Protein AF-A0AAD2FKT3-F1 (afdb_monomer)

Structure (mmCIF, N/CA/C/O backbone):
data_AF-A0AAD2FKT3-F1
#
_entry.id   AF-A0AAD2FKT3-F1
#
loop_
_atom_site.group_PDB
_atom_site.id
_atom_site.type_symbol
_atom_site.label_atom_id
_atom_site.label_alt_id
_atom_site.label_comp_id
_atom_site.label_asym_id
_atom_site.label_entity_id
_atom_site.label_seq_id
_atom_site.pdbx_PDB_ins_code
_atom_site.Cartn_x
_atom_site.Cartn_y
_atom_site.Cartn_z
_atom_site.occupancy
_atom_site.B_iso_or_equiv
_atom_site.auth_seq_id
_atom_site.auth_comp_id
_atom_site.auth_asym_id
_atom_site.auth_atom_id
_atom_site.pdbx_PDB_model_num
ATOM 1 N N . MET A 1 1 ? 19.799 -15.021 -7.329 1.00 30.72 1 MET A N 1
ATOM 2 C CA . MET A 1 1 ? 18.786 -15.427 -6.334 1.00 30.72 1 MET A CA 1
ATOM 3 C C . MET A 1 1 ? 18.465 -14.206 -5.490 1.00 30.72 1 MET A C 1
ATOM 5 O O . MET A 1 1 ? 19.194 -13.933 -4.546 1.00 30.72 1 MET A O 1
ATOM 9 N N . SER A 1 2 ? 17.463 -13.415 -5.884 1.00 33.09 2 SER A N 1
ATOM 10 C CA . SER A 1 2 ? 16.995 -12.313 -5.039 1.00 33.09 2 SER A CA 1
ATOM 11 C C . SER A 1 2 ? 16.283 -12.914 -3.839 1.00 33.09 2 SER A C 1
ATOM 13 O O . SER A 1 2 ? 15.344 -13.692 -3.994 1.00 33.09 2 SER A O 1
ATOM 15 N N . SER A 1 3 ? 16.776 -12.583 -2.651 1.00 34.84 3 SER A N 1
ATOM 16 C CA . SER A 1 3 ? 16.075 -12.787 -1.390 1.00 34.84 3 SER A CA 1
ATOM 17 C C . SER A 1 3 ? 14.731 -12.069 -1.494 1.00 34.84 3 SER A C 1
ATOM 19 O O . SER A 1 3 ? 14.660 -10.852 -1.332 1.00 34.84 3 SER A O 1
ATOM 21 N N . MET A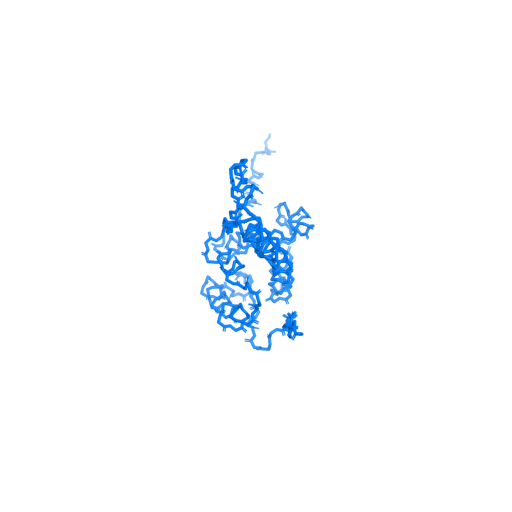 1 4 ? 13.681 -12.819 -1.817 1.00 44.72 4 MET A N 1
ATOM 22 C CA . MET A 1 4 ? 12.303 -12.359 -1.769 1.00 44.72 4 MET A CA 1
ATOM 23 C C . MET A 1 4 ? 12.021 -12.033 -0.302 1.00 44.72 4 MET A C 1
ATOM 25 O O . MET A 1 4 ? 11.882 -12.935 0.524 1.00 44.72 4 MET A O 1
ATOM 29 N N . GLY A 1 5 ? 12.089 -10.745 0.048 1.00 47.81 5 GLY A N 1
ATOM 30 C CA . GLY A 1 5 ? 11.854 -10.285 1.410 1.00 47.81 5 GLY A CA 1
ATOM 31 C C . GLY A 1 5 ? 10.497 -10.800 1.872 1.00 47.81 5 GLY A C 1
ATOM 32 O O . GLY A 1 5 ? 9.483 -10.540 1.226 1.00 47.81 5 GLY A O 1
ATOM 33 N N . TYR A 1 6 ? 10.480 -11.578 2.954 1.00 48.38 6 TYR A N 1
ATOM 34 C CA . TYR A 1 6 ? 9.240 -12.060 3.549 1.00 48.38 6 TYR A CA 1
ATOM 35 C C . TYR A 1 6 ? 8.384 -10.847 3.929 1.00 48.38 6 TYR A C 1
ATOM 37 O O . TYR A 1 6 ? 8.729 -10.096 4.844 1.00 48.38 6 TYR A O 1
ATOM 45 N N . ARG A 1 7 ? 7.271 -10.646 3.216 1.00 60.66 7 ARG A N 1
ATOM 46 C CA . ARG A 1 7 ? 6.271 -9.634 3.566 1.00 60.66 7 ARG A CA 1
ATOM 47 C C . ARG A 1 7 ? 5.605 -10.077 4.863 1.00 60.66 7 ARG A C 1
ATOM 49 O O . ARG A 1 7 ? 4.800 -11.004 4.879 1.00 60.66 7 ARG A O 1
ATOM 56 N N . LEU A 1 8 ? 6.009 -9.467 5.971 1.00 56.88 8 LEU A N 1
ATOM 57 C CA . LEU A 1 8 ? 5.441 -9.755 7.281 1.00 56.88 8 LEU A CA 1
ATOM 58 C C . LEU A 1 8 ? 3.987 -9.269 7.316 1.00 56.88 8 LEU A C 1
ATOM 60 O O . LEU A 1 8 ? 3.729 -8.072 7.238 1.00 56.88 8 LEU A O 1
ATOM 64 N N . THR A 1 9 ? 3.041 -10.190 7.490 1.00 51.97 9 THR A N 1
ATOM 65 C CA . THR A 1 9 ? 1.622 -9.877 7.750 1.00 51.97 9 THR A CA 1
ATOM 66 C C . THR A 1 9 ? 1.379 -9.425 9.193 1.00 51.97 9 THR A C 1
ATOM 68 O O . THR A 1 9 ? 0.275 -9.027 9.558 1.00 51.97 9 THR A O 1
ATOM 71 N N . THR A 1 10 ? 2.401 -9.510 10.047 1.00 55.50 10 THR A N 1
ATOM 72 C CA . THR A 1 10 ? 2.349 -9.101 11.451 1.00 55.50 10 THR A CA 1
ATOM 73 C C . THR A 1 10 ? 3.670 -8.446 11.822 1.00 55.50 10 THR A C 1
ATOM 75 O O . THR A 1 10 ? 4.724 -9.082 11.813 1.00 55.50 10 THR A O 1
ATOM 78 N N . VAL A 1 11 ? 3.613 -7.155 12.137 1.00 66.81 11 VAL A N 1
ATOM 79 C CA . VAL A 1 11 ? 4.781 -6.345 12.485 1.00 66.81 11 VAL A CA 1
ATOM 80 C C . VAL A 1 11 ? 4.783 -6.176 13.996 1.00 66.81 11 VAL A C 1
ATOM 82 O O . VAL A 1 11 ? 3.882 -5.571 14.574 1.00 66.81 11 VAL A O 1
ATOM 85 N N . LYS A 1 12 ? 5.782 -6.760 14.662 1.00 64.69 12 LYS A N 1
ATOM 86 C CA . LYS A 1 12 ? 5.896 -6.697 16.122 1.00 64.69 12 LYS A CA 1
ATOM 87 C C . LYS A 1 12 ? 6.030 -5.236 16.566 1.00 64.69 12 LYS A C 1
ATOM 89 O O . LYS A 1 12 ? 6.953 -4.549 16.138 1.00 64.69 12 LYS A O 1
ATOM 94 N N . GLY A 1 13 ? 5.135 -4.790 17.446 1.00 66.69 13 GLY A N 1
ATOM 95 C CA . GLY A 1 13 ? 5.139 -3.421 17.972 1.00 66.69 13 GLY A CA 1
ATOM 96 C C . GLY A 1 13 ? 4.480 -2.382 17.062 1.00 66.69 13 GLY A C 1
ATOM 97 O O . GLY A 1 13 ? 4.664 -1.190 17.297 1.00 66.69 13 GLY A O 1
ATOM 98 N N . LEU A 1 14 ? 3.731 -2.807 16.038 1.00 78.38 14 LEU A N 1
ATOM 99 C CA . LEU A 1 14 ? 2.797 -1.921 15.352 1.00 78.38 14 LEU A CA 1
ATOM 100 C C . LEU A 1 14 ? 1.576 -1.703 16.260 1.00 78.38 14 LEU A C 1
ATOM 102 O O . LEU A 1 14 ? 0.974 -2.666 16.741 1.00 78.38 14 LEU A O 1
ATOM 106 N N . LYS A 1 15 ? 1.265 -0.439 16.560 1.00 81.44 15 LYS A N 1
ATOM 107 C CA . LYS A 1 15 ? 0.126 -0.069 17.407 1.00 81.44 15 LYS A CA 1
ATOM 108 C C . LYS A 1 15 ? -1.169 -0.466 16.698 1.00 81.44 15 LYS A C 1
ATOM 110 O O . LYS A 1 15 ? -1.263 -0.336 15.483 1.00 81.44 15 LYS A O 1
ATOM 115 N N . GLN A 1 16 ? -2.157 -0.953 17.446 1.00 88.62 16 GLN A N 1
ATOM 116 C CA . GLN A 1 16 ? -3.481 -1.156 16.869 1.00 88.62 16 GLN A CA 1
ATOM 117 C C . GLN A 1 16 ? -4.200 0.181 16.723 1.00 88.62 16 GLN A C 1
ATOM 119 O O . GLN A 1 16 ? -4.289 0.935 17.694 1.00 88.62 16 GLN A O 1
ATOM 124 N N . LEU A 1 17 ? -4.743 0.438 15.536 1.00 90.81 17 LEU A N 1
ATOM 125 C CA . LEU A 1 17 ? -5.546 1.621 15.270 1.00 90.81 17 LEU A CA 1
ATOM 126 C C . LEU A 1 17 ? -6.968 1.427 15.806 1.00 90.81 17 LEU A C 1
ATOM 128 O O . LEU A 1 17 ? -7.616 0.406 15.544 1.00 90.81 17 LEU A O 1
ATOM 132 N N . LYS A 1 18 ? -7.441 2.415 16.562 1.00 89.81 18 LYS A N 1
ATOM 133 C CA . LYS A 1 18 ? -8.717 2.396 17.279 1.00 89.81 18 LYS A CA 1
ATOM 134 C C . LYS A 1 18 ? -9.707 3.372 16.659 1.00 89.81 18 LYS A C 1
ATOM 136 O O . LYS A 1 18 ? -9.301 4.380 16.093 1.00 89.81 18 LYS A O 1
ATOM 141 N N . ALA A 1 19 ? -11.001 3.093 16.795 1.00 88.19 19 ALA A N 1
ATOM 142 C CA . ALA A 1 19 ? -12.036 4.058 16.424 1.00 88.19 19 ALA A CA 1
ATOM 143 C C . ALA A 1 19 ? -12.169 5.163 17.497 1.00 88.19 19 ALA A C 1
ATOM 145 O O . ALA A 1 19 ? -11.828 4.907 18.654 1.00 88.19 19 ALA A O 1
ATOM 146 N N . PRO A 1 20 ? -12.766 6.333 17.192 1.00 86.50 20 PRO A N 1
ATOM 147 C CA . PRO A 1 20 ? -12.953 7.399 18.187 1.00 86.50 20 PRO A CA 1
ATOM 148 C C . PRO A 1 20 ? -13.716 6.974 19.447 1.00 86.50 20 PRO A C 1
ATOM 150 O O . PRO A 1 20 ? -13.408 7.410 20.549 1.00 86.50 20 PRO A O 1
ATOM 153 N N . LYS A 1 21 ? -14.669 6.037 19.318 1.00 85.38 21 LYS A N 1
ATOM 154 C CA . LYS A 1 21 ? -15.415 5.458 20.457 1.00 85.38 21 LYS A CA 1
ATOM 155 C C . LYS A 1 21 ? -14.549 4.633 21.423 1.00 85.38 21 LYS A C 1
ATOM 157 O O . LYS A 1 21 ? -15.028 4.244 22.481 1.00 85.38 21 LYS A O 1
ATOM 162 N N . GLU A 1 22 ? -13.320 4.318 21.032 1.00 86.81 22 GLU A N 1
ATOM 163 C CA . GLU A 1 22 ? -12.322 3.580 21.812 1.00 86.81 22 GLU A CA 1
ATOM 164 C C . GLU A 1 22 ? -11.122 4.478 22.172 1.00 86.81 22 GLU A C 1
ATOM 166 O O . GLU A 1 22 ? -10.012 3.972 22.369 1.00 86.81 22 GLU A O 1
ATOM 171 N N . ASP A 1 23 ? -11.338 5.797 22.198 1.00 85.56 23 ASP A N 1
ATOM 172 C CA . ASP A 1 23 ? -10.321 6.834 22.401 1.00 85.56 23 ASP A CA 1
ATOM 173 C C . ASP A 1 23 ? -9.235 6.852 21.306 1.00 85.56 23 ASP A C 1
ATOM 175 O O . ASP A 1 23 ? -8.078 7.168 21.575 1.00 85.56 23 ASP A O 1
ATOM 179 N N . GLY A 1 24 ? -9.585 6.461 20.074 1.00 85.50 24 GLY A N 1
ATOM 180 C CA . GLY A 1 24 ? -8.720 6.623 18.902 1.00 85.50 24 GLY A CA 1
ATOM 181 C C . GLY A 1 24 ? -8.712 8.065 18.393 1.00 85.50 24 GLY A C 1
ATOM 182 O O . GLY A 1 24 ? -9.754 8.718 18.371 1.00 85.50 24 GLY A O 1
ATOM 183 N N . THR A 1 25 ? -7.547 8.550 17.975 1.00 88.50 25 THR A N 1
ATOM 184 C CA . THR A 1 25 ? -7.330 9.941 17.545 1.00 88.50 25 THR A CA 1
ATOM 185 C C . THR A 1 25 ? -6.666 10.026 16.170 1.00 88.50 25 THR A C 1
ATOM 187 O O . THR A 1 25 ? -6.052 9.061 15.717 1.00 88.50 25 THR A O 1
ATOM 190 N N . GLU A 1 26 ? -6.742 11.191 15.521 1.00 89.25 26 GLU A N 1
ATOM 191 C CA . GLU A 1 26 ? -5.992 11.482 14.284 1.00 89.25 26 GLU A CA 1
ATOM 192 C C . GLU A 1 26 ? -4.483 11.293 14.493 1.00 89.25 26 GLU A C 1
ATOM 194 O O . GLU A 1 26 ? -3.818 10.664 13.675 1.00 89.25 26 GLU A O 1
ATOM 199 N N . GLN A 1 27 ? -3.965 11.682 15.663 1.00 90.00 27 GLN A N 1
ATOM 200 C CA . GLN A 1 27 ? -2.570 11.427 16.027 1.00 90.00 27 GLN A CA 1
ATOM 201 C C . GLN A 1 27 ? -2.233 9.928 16.052 1.00 90.00 27 GLN A C 1
ATOM 203 O O . GLN A 1 27 ? -1.143 9.531 15.646 1.00 90.00 27 GLN A O 1
ATOM 208 N N . ASP A 1 28 ? -3.156 9.065 16.498 1.00 90.25 28 ASP A N 1
ATOM 209 C CA . ASP A 1 28 ? -2.930 7.616 16.463 1.00 90.25 28 ASP A CA 1
ATOM 210 C C . ASP A 1 28 ? -2.840 7.078 15.031 1.00 90.25 28 ASP A C 1
ATOM 212 O O . ASP A 1 28 ? -2.115 6.107 14.799 1.00 90.25 28 ASP A O 1
ATOM 216 N N . LEU A 1 29 ? -3.574 7.682 14.090 1.00 91.44 29 LEU A N 1
ATOM 217 C CA . LEU A 1 29 ? -3.503 7.356 12.668 1.00 91.44 29 LEU A CA 1
ATOM 218 C C . LEU A 1 29 ? -2.167 7.809 12.073 1.00 91.44 29 LEU A C 1
ATOM 220 O O . LEU A 1 29 ? -1.491 7.001 11.436 1.00 91.44 29 LEU A O 1
ATOM 224 N N . GLU A 1 30 ? -1.739 9.041 12.340 1.00 91.44 30 GLU A N 1
ATOM 225 C CA . GLU A 1 30 ? -0.438 9.558 11.897 1.00 91.44 30 GLU A CA 1
ATOM 226 C C . GLU A 1 30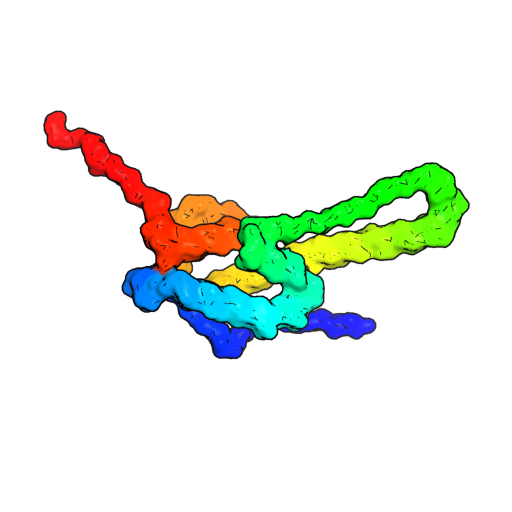 ? 0.733 8.715 12.430 1.00 91.44 30 GLU A C 1
ATOM 228 O O . GLU A 1 30 ? 1.614 8.299 11.669 1.00 91.44 30 GLU A O 1
ATOM 233 N N . ASP A 1 31 ? 0.723 8.382 13.724 1.00 90.94 31 ASP A N 1
ATOM 234 C CA . ASP A 1 31 ? 1.742 7.541 14.367 1.00 90.94 31 ASP A CA 1
ATOM 235 C C . ASP A 1 31 ? 1.779 6.128 13.763 1.00 90.94 31 ASP A C 1
ATOM 237 O O . ASP A 1 31 ? 2.840 5.496 13.626 1.00 90.94 31 ASP A O 1
ATOM 241 N N . PHE A 1 32 ? 0.599 5.604 13.421 1.00 91.56 32 PHE A N 1
ATOM 242 C CA . PHE A 1 32 ? 0.445 4.309 12.777 1.00 91.56 32 PHE A CA 1
ATOM 243 C C . PHE A 1 32 ? 1.019 4.324 11.358 1.00 91.56 32 PHE A C 1
ATOM 245 O O . PHE A 1 32 ? 1.809 3.435 11.026 1.00 91.56 32 PHE A O 1
ATOM 252 N N . LEU A 1 33 ? 0.692 5.337 10.552 1.00 91.94 33 LEU A N 1
ATOM 253 C CA . LEU A 1 33 ? 1.197 5.490 9.186 1.00 91.94 33 LEU A CA 1
ATOM 254 C C . LEU A 1 33 ? 2.709 5.697 9.164 1.00 91.94 33 LEU A C 1
ATOM 256 O O . LEU A 1 33 ? 3.412 4.977 8.456 1.00 91.94 33 LEU A O 1
ATOM 260 N N . THR A 1 34 ? 3.227 6.557 10.039 1.00 90.44 34 THR A N 1
ATOM 261 C CA . THR A 1 34 ? 4.672 6.752 10.224 1.00 90.44 34 THR A CA 1
ATOM 262 C C . THR A 1 34 ? 5.363 5.428 10.563 1.00 90.44 34 THR A C 1
ATOM 264 O O . THR A 1 34 ? 6.382 5.064 9.978 1.00 90.44 34 THR A O 1
ATOM 267 N N . SER A 1 35 ? 4.767 4.624 11.454 1.00 89.31 35 SER A N 1
ATOM 268 C CA . SER A 1 35 ? 5.301 3.300 11.792 1.00 89.31 35 SER A CA 1
ATOM 269 C C . SER A 1 35 ? 5.280 2.316 10.618 1.00 89.31 35 SER A C 1
ATOM 271 O O . SER A 1 35 ? 6.180 1.474 10.532 1.00 89.31 35 SER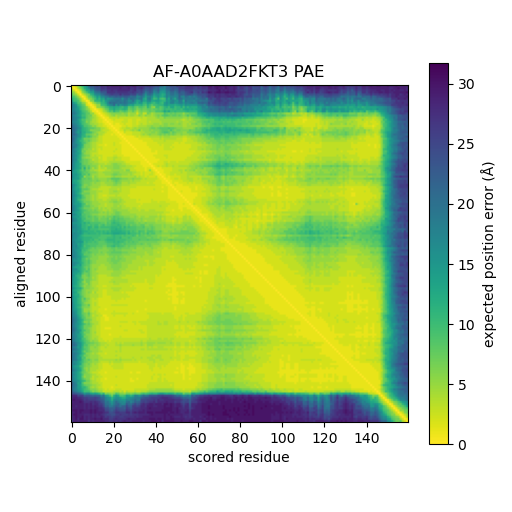 A O 1
ATOM 273 N N . LEU A 1 36 ? 4.277 2.376 9.736 1.00 90.06 36 LEU A N 1
ATOM 274 C CA . LEU A 1 36 ? 4.238 1.563 8.519 1.00 90.06 36 LEU A CA 1
ATOM 275 C C . LEU A 1 36 ? 5.361 1.966 7.561 1.00 90.06 36 LEU A C 1
ATOM 277 O O . LEU A 1 36 ? 6.096 1.090 7.093 1.00 90.06 36 LEU A O 1
ATOM 281 N N . THR A 1 37 ? 5.548 3.264 7.334 1.00 86.06 37 THR A N 1
ATOM 282 C CA . THR A 1 37 ? 6.615 3.784 6.475 1.00 86.06 37 THR A CA 1
ATOM 283 C C . THR A 1 37 ? 7.994 3.371 6.997 1.00 86.06 37 THR A C 1
ATOM 285 O O . THR A 1 37 ? 8.736 2.664 6.307 1.00 86.06 37 THR A O 1
ATOM 288 N N . ASP A 1 38 ? 8.293 3.665 8.263 1.00 85.56 38 ASP A N 1
ATOM 289 C CA . ASP A 1 38 ? 9.628 3.474 8.843 1.00 85.56 38 ASP A CA 1
ATOM 290 C C . ASP A 1 38 ? 10.018 2.005 9.053 1.00 85.56 38 ASP A C 1
ATOM 292 O O . ASP A 1 38 ? 11.192 1.628 8.968 1.00 85.56 38 ASP A O 1
ATOM 296 N N . LYS A 1 39 ? 9.049 1.145 9.390 1.00 82.50 39 LYS A N 1
ATOM 297 C CA . LYS A 1 39 ? 9.339 -0.232 9.836 1.00 82.50 39 LYS A CA 1
ATOM 298 C C . LYS A 1 39 ? 9.005 -1.285 8.793 1.00 82.50 39 LYS A C 1
ATOM 300 O O . LYS A 1 39 ? 9.581 -2.376 8.850 1.00 82.50 39 LYS A O 1
ATOM 305 N N . VAL A 1 40 ? 8.078 -0.993 7.883 1.00 83.81 40 VAL A N 1
ATOM 306 C CA . VAL A 1 40 ? 7.530 -1.971 6.936 1.00 83.81 40 VAL A CA 1
ATOM 307 C C . VAL A 1 40 ? 7.976 -1.639 5.525 1.00 83.81 40 VAL A C 1
ATOM 309 O O . VAL A 1 40 ? 8.695 -2.436 4.922 1.00 83.81 40 VAL A O 1
ATOM 312 N N . ILE A 1 41 ? 7.613 -0.456 5.034 1.00 86.44 41 ILE A N 1
ATOM 313 C CA . ILE A 1 41 ? 7.804 -0.062 3.636 1.00 86.44 41 ILE A CA 1
ATOM 314 C C . ILE A 1 41 ? 9.281 -0.031 3.251 1.00 86.44 41 ILE A C 1
ATOM 316 O O . ILE A 1 41 ? 9.646 -0.624 2.238 1.00 86.44 41 ILE A O 1
ATOM 320 N N . ILE A 1 42 ? 10.148 0.540 4.096 1.00 84.62 42 ILE A N 1
ATOM 321 C CA . ILE A 1 42 ? 11.607 0.589 3.864 1.00 84.62 42 ILE A CA 1
ATOM 322 C C . ILE A 1 42 ? 12.219 -0.808 3.630 1.00 84.62 42 ILE A C 1
ATOM 324 O O . ILE A 1 42 ? 13.276 -0.938 3.016 1.00 84.62 42 ILE A O 1
ATOM 328 N N . ARG A 1 43 ? 11.571 -1.878 4.110 1.00 86.31 43 ARG A N 1
ATOM 329 C CA . ARG A 1 43 ? 12.064 -3.260 3.994 1.00 86.31 43 ARG A CA 1
ATOM 330 C C . ARG A 1 43 ? 11.473 -4.024 2.811 1.00 86.31 43 ARG A C 1
ATOM 332 O O . ARG A 1 43 ? 11.885 -5.161 2.576 1.00 86.31 43 ARG A O 1
ATOM 339 N N . TRP A 1 44 ? 10.485 -3.468 2.115 1.00 87.75 44 TRP A N 1
ATOM 340 C CA . TRP A 1 44 ? 9.825 -4.126 0.991 1.00 87.75 44 TRP A CA 1
ATOM 341 C C . TRP A 1 44 ? 10.500 -3.737 -0.321 1.00 87.75 44 TRP A C 1
ATOM 343 O O . TRP A 1 44 ? 10.812 -2.571 -0.555 1.00 87.75 44 TRP A O 1
ATOM 353 N N . ALA A 1 45 ? 10.710 -4.724 -1.193 1.00 85.88 45 ALA A N 1
ATOM 354 C CA . ALA A 1 45 ? 11.113 -4.452 -2.568 1.00 85.88 45 ALA A CA 1
ATOM 355 C C . ALA A 1 45 ? 10.036 -3.587 -3.238 1.00 85.88 45 ALA A C 1
ATOM 357 O O . ALA A 1 45 ? 8.848 -3.900 -3.122 1.00 85.88 45 ALA A O 1
ATOM 358 N N . ASP A 1 46 ? 10.462 -2.481 -3.851 1.00 87.06 46 ASP A N 1
ATOM 359 C CA . ASP A 1 46 ? 9.587 -1.465 -4.450 1.00 87.06 46 ASP A CA 1
ATOM 360 C C . ASP A 1 46 ? 8.471 -0.993 -3.497 1.00 87.06 46 ASP A C 1
ATOM 362 O O . ASP A 1 46 ? 7.343 -0.704 -3.893 1.00 87.06 46 ASP A O 1
ATOM 366 N N . GLY A 1 47 ? 8.778 -0.931 -2.195 1.00 88.62 47 GLY A N 1
ATOM 367 C CA . GLY A 1 47 ? 7.838 -0.475 -1.172 1.00 88.62 47 GLY A CA 1
ATOM 368 C C . GLY A 1 47 ? 7.453 1.000 -1.317 1.00 88.62 47 GLY A C 1
ATOM 369 O O . GLY A 1 47 ? 6.377 1.388 -0.875 1.00 88.62 47 GLY A O 1
ATOM 370 N N . GLY A 1 48 ? 8.297 1.816 -1.957 1.00 91.75 48 GLY A N 1
ATOM 371 C CA . GLY A 1 48 ? 8.059 3.254 -2.112 1.00 91.75 48 GLY A CA 1
ATOM 372 C C . GLY A 1 48 ? 6.729 3.582 -2.796 1.00 91.75 48 GLY A C 1
ATOM 373 O O . GLY A 1 48 ? 6.059 4.519 -2.387 1.00 91.75 48 GLY A O 1
ATOM 374 N N . ASP A 1 49 ? 6.296 2.760 -3.755 1.00 94.56 49 ASP A N 1
ATOM 375 C CA . ASP A 1 49 ? 5.032 2.968 -4.468 1.00 94.56 49 ASP A CA 1
ATOM 376 C C . ASP A 1 49 ? 3.808 2.791 -3.560 1.00 94.56 49 ASP A C 1
ATOM 378 O O . ASP A 1 49 ? 2.862 3.566 -3.642 1.00 94.56 49 ASP A O 1
ATOM 382 N N . VAL A 1 50 ? 3.818 1.808 -2.650 1.00 93.69 50 VAL A N 1
ATOM 383 C CA . VAL A 1 50 ? 2.734 1.679 -1.659 1.00 93.69 50 VAL A CA 1
ATOM 384 C C . VAL A 1 50 ? 2.866 2.718 -0.540 1.00 93.69 50 VAL A C 1
ATOM 386 O O . VAL A 1 50 ? 1.857 3.115 0.028 1.00 93.69 50 VAL A O 1
ATOM 389 N N . GLY A 1 51 ? 4.083 3.194 -0.252 1.00 93.38 51 GLY A N 1
ATOM 390 C CA . GLY A 1 51 ? 4.306 4.339 0.636 1.00 93.38 51 GLY A CA 1
ATOM 391 C C . GLY A 1 51 ? 3.657 5.614 0.106 1.00 93.38 51 GLY A C 1
ATOM 392 O O . GLY A 1 51 ? 2.926 6.262 0.845 1.00 93.38 51 GLY A O 1
ATOM 393 N N . TYR A 1 52 ? 3.803 5.886 -1.193 1.00 94.25 52 TYR A N 1
ATOM 394 C CA . TYR A 1 52 ? 3.121 6.993 -1.866 1.00 94.25 52 TYR A CA 1
ATOM 395 C C . TYR A 1 52 ? 1.596 6.925 -1.687 1.00 94.25 52 TYR A C 1
ATOM 397 O O . TYR A 1 52 ? 0.968 7.935 -1.399 1.00 94.25 52 TYR A O 1
ATOM 405 N N . VAL A 1 53 ? 0.998 5.728 -1.763 1.00 94.50 53 VAL A N 1
ATOM 406 C CA . VAL A 1 53 ? -0.446 5.553 -1.511 1.00 94.50 53 VAL A CA 1
ATOM 407 C C . VAL A 1 53 ? -0.832 5.935 -0.082 1.00 94.50 53 VAL A C 1
ATOM 409 O O . VAL A 1 53 ? -1.909 6.482 0.121 1.00 94.50 53 VAL A O 1
ATOM 412 N N . LEU A 1 54 ? 0.010 5.642 0.913 1.00 92.50 54 LEU A N 1
ATOM 413 C CA . LEU A 1 54 ? -0.277 5.997 2.306 1.00 92.50 54 LEU A CA 1
ATOM 414 C C . LEU A 1 54 ? -0.127 7.499 2.571 1.00 92.50 54 LEU A C 1
ATOM 416 O O . LEU A 1 54 ? -0.871 8.032 3.386 1.00 92.50 54 LEU A O 1
ATOM 420 N N . GLU A 1 55 ? 0.835 8.149 1.918 1.00 90.69 55 GLU A N 1
ATOM 421 C CA . GLU A 1 55 ? 1.159 9.567 2.126 1.00 90.69 55 GLU A CA 1
ATOM 422 C C . GLU A 1 55 ? 0.227 10.495 1.339 1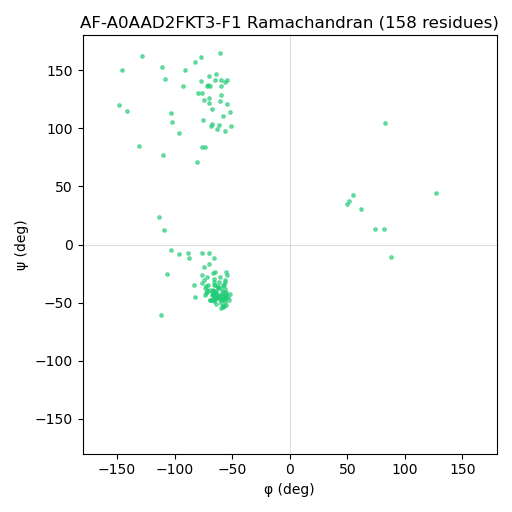.00 90.69 55 GLU A C 1
ATOM 424 O O . GLU A 1 55 ? -0.287 11.466 1.883 1.00 90.69 55 GLU A O 1
ATOM 429 N N . GLU A 1 56 ? -0.030 10.173 0.072 1.00 92.62 56 GLU A N 1
ATOM 430 C CA . GLU A 1 56 ? -0.771 11.036 -0.856 1.00 92.62 56 GLU A CA 1
ATOM 431 C C . GLU A 1 56 ? -2.217 10.575 -1.069 1.00 92.62 56 GLU A C 1
ATOM 433 O O . GLU A 1 56 ? -2.984 11.232 -1.773 1.00 92.62 56 GLU A O 1
ATOM 438 N N . ASN A 1 57 ? -2.597 9.426 -0.495 1.00 92.25 57 ASN A N 1
ATOM 439 C CA . ASN A 1 57 ? -3.911 8.808 -0.681 1.00 92.25 57 ASN A CA 1
ATOM 440 C C . ASN A 1 57 ? -4.290 8.656 -2.171 1.00 92.25 57 ASN A C 1
ATOM 442 O O . ASN A 1 57 ? -5.437 8.847 -2.575 1.00 92.25 57 ASN A O 1
ATOM 446 N N . ALA A 1 58 ? -3.302 8.327 -3.007 1.00 93.88 58 ALA A N 1
ATOM 447 C CA . ALA A 1 58 ? -3.445 8.189 -4.451 1.00 93.88 58 ALA A CA 1
ATOM 448 C C . ALA A 1 58 ? -2.537 7.078 -4.992 1.00 93.88 58 ALA A C 1
ATOM 450 O O . ALA A 1 58 ? -1.461 6.817 -4.455 1.00 93.88 58 ALA A O 1
ATOM 451 N N . GLU A 1 59 ? -2.948 6.421 -6.079 1.00 92.62 59 GLU A N 1
ATOM 452 C CA . GLU A 1 59 ? -2.073 5.456 -6.751 1.00 92.62 59 GLU A CA 1
ATOM 453 C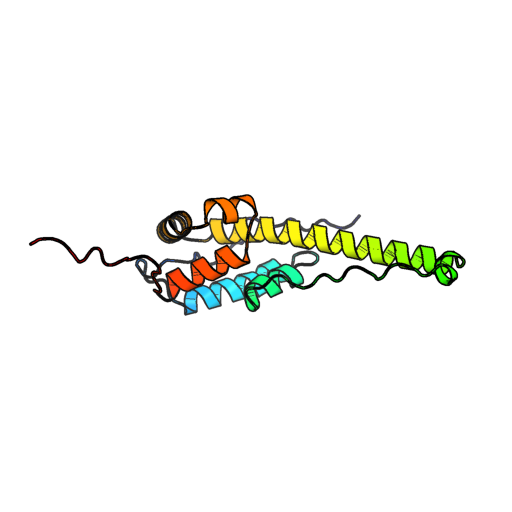 C . GLU A 1 59 ? -0.920 6.171 -7.481 1.00 92.62 59 GLU A C 1
ATOM 455 O O . GLU A 1 59 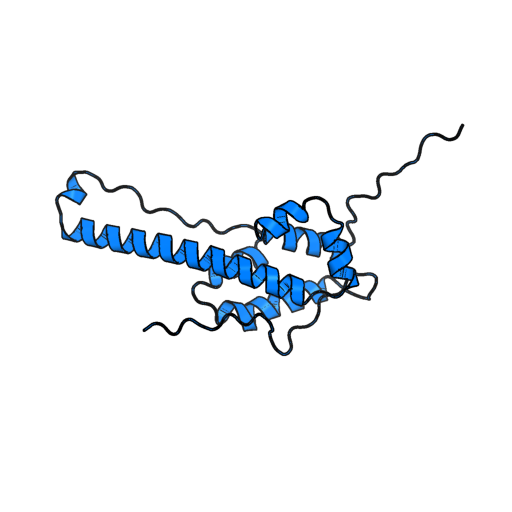? -1.148 7.183 -8.151 1.00 92.62 59 GLU A O 1
ATOM 460 N N . PRO A 1 60 ? 0.320 5.656 -7.392 1.00 93.38 60 PRO A N 1
ATOM 461 C CA . PRO A 1 60 ? 1.451 6.231 -8.099 1.00 93.38 60 PRO A CA 1
ATOM 462 C C . PRO A 1 60 ? 1.337 5.996 -9.607 1.00 93.38 60 PRO A C 1
ATOM 464 O O . PRO A 1 60 ? 0.931 4.932 -10.080 1.00 93.38 60 PRO A O 1
ATOM 467 N N . GLU A 1 61 ? 1.796 6.970 -10.388 1.00 93.94 61 GLU A N 1
ATOM 468 C CA . GLU A 1 61 ? 1.881 6.823 -11.837 1.00 93.94 61 GLU A CA 1
ATOM 469 C C . GLU A 1 61 ? 3.077 5.930 -12.221 1.00 93.94 61 GLU A C 1
ATOM 471 O O . GLU A 1 61 ? 4.244 6.339 -12.166 1.00 93.94 61 GLU A O 1
ATOM 476 N N . ILE A 1 62 ? 2.799 4.697 -12.655 1.00 92.38 62 ILE A N 1
ATOM 477 C CA . ILE A 1 62 ? 3.804 3.802 -13.242 1.00 92.38 62 ILE A CA 1
ATOM 478 C C . ILE A 1 62 ? 3.734 3.932 -14.766 1.00 92.38 62 ILE A C 1
ATOM 480 O O . ILE A 1 62 ? 2.902 3.308 -15.423 1.00 92.38 62 ILE A O 1
ATOM 484 N N . LYS A 1 63 ? 4.608 4.772 -15.327 1.00 92.94 63 LYS A N 1
ATOM 485 C CA . LYS A 1 63 ? 4.635 5.075 -16.766 1.00 92.94 63 LYS A CA 1
ATOM 486 C C . LYS A 1 63 ? 5.121 3.888 -17.588 1.00 92.94 63 LYS A C 1
ATOM 488 O O . LYS A 1 63 ? 6.218 3.380 -17.355 1.00 92.94 63 LYS A O 1
ATOM 493 N N . GLU A 1 64 ? 4.320 3.506 -18.576 1.00 94.00 64 GLU A N 1
ATOM 494 C CA . GLU A 1 64 ? 4.716 2.537 -19.594 1.00 94.00 64 GLU A CA 1
ATOM 495 C C . GLU A 1 64 ? 5.794 3.143 -20.514 1.00 94.00 64 GLU A C 1
ATOM 497 O O . GLU A 1 64 ? 5.682 4.311 -20.908 1.00 94.00 64 GLU A O 1
ATOM 502 N N . PRO A 1 65 ? 6.858 2.394 -20.853 1.00 93.81 65 PRO A N 1
ATOM 503 C CA . PRO A 1 65 ? 7.839 2.835 -21.837 1.00 93.81 65 PRO A CA 1
ATOM 504 C C . PRO A 1 65 ? 7.199 3.098 -23.207 1.00 93.81 65 PRO A C 1
ATOM 506 O O . PRO A 1 65 ? 6.420 2.291 -23.707 1.00 93.81 65 PRO A O 1
ATOM 509 N N . TYR A 1 66 ? 7.571 4.208 -23.853 1.00 94.56 66 TYR A N 1
ATOM 510 C CA . TYR A 1 66 ? 7.067 4.528 -25.191 1.00 94.56 66 TYR A CA 1
ATOM 511 C C . TYR A 1 66 ? 7.419 3.437 -26.210 1.00 94.56 66 TYR A C 1
ATOM 513 O O . TYR A 1 66 ? 8.545 2.936 -26.173 1.00 94.56 66 TYR A O 1
ATOM 521 N N . PRO A 1 67 ? 6.515 3.118 -27.154 1.00 94.44 67 PRO A N 1
ATOM 522 C CA . PRO A 1 67 ? 6.808 2.173 -28.223 1.00 94.44 67 PRO A CA 1
ATOM 523 C C . PRO A 1 67 ? 8.061 2.572 -29.004 1.00 94.44 67 PRO A C 1
ATOM 525 O O . PRO A 1 67 ? 8.281 3.756 -29.278 1.00 94.44 67 PRO A O 1
ATOM 528 N N . MET A 1 68 ? 8.862 1.579 -29.387 1.00 95.06 68 MET A N 1
ATOM 529 C CA . MET A 1 68 ? 10.024 1.805 -30.243 1.00 95.06 68 MET A CA 1
ATOM 530 C C . MET A 1 68 ? 9.593 2.317 -31.622 1.00 95.06 68 MET A C 1
ATOM 532 O O . MET A 1 68 ? 8.558 1.932 -32.165 1.00 95.06 68 MET A O 1
ATOM 536 N N . THR A 1 69 ? 10.416 3.170 -32.224 1.00 95.75 69 THR A N 1
ATOM 537 C CA . THR A 1 69 ? 10.278 3.522 -33.641 1.00 95.75 69 THR A CA 1
ATOM 538 C C . THR A 1 69 ? 10.936 2.461 -34.529 1.00 95.75 69 THR A C 1
ATOM 540 O O . THR A 1 69 ? 11.895 1.804 -34.124 1.00 95.75 69 THR A O 1
ATOM 543 N N . ALA A 1 70 ? 10.515 2.358 -35.795 1.00 94.62 70 ALA A N 1
ATOM 544 C CA . ALA A 1 70 ? 11.096 1.402 -36.750 1.00 94.62 70 ALA A CA 1
ATOM 545 C C . ALA A 1 70 ? 12.628 1.543 -36.921 1.00 94.62 70 ALA A C 1
ATOM 547 O O . ALA A 1 70 ? 13.334 0.569 -37.171 1.00 94.62 70 ALA A O 1
ATOM 548 N N . ALA A 1 71 ? 13.167 2.759 -36.767 1.00 92.62 71 ALA A N 1
ATOM 549 C CA . ALA A 1 71 ? 14.609 3.003 -36.824 1.00 92.62 71 ALA A CA 1
ATOM 550 C C . ALA A 1 71 ? 15.355 2.467 -35.588 1.00 92.62 71 ALA A C 1
ATOM 552 O O . ALA A 1 71 ? 16.541 2.151 -35.669 1.00 92.62 71 ALA A O 1
ATOM 553 N N . GLU A 1 72 ? 14.688 2.385 -34.438 1.00 91.94 72 GLU A N 1
ATOM 554 C CA . GLU A 1 72 ? 15.262 1.848 -33.205 1.00 91.94 72 GLU A CA 1
ATOM 555 C C . GLU A 1 72 ? 15.180 0.326 -33.158 1.00 91.94 72 GLU A C 1
ATOM 557 O O . GLU A 1 72 ? 16.124 -0.306 -32.690 1.00 91.94 72 GLU A O 1
ATOM 562 N N . GLU A 1 73 ? 14.114 -0.259 -33.704 1.00 93.94 73 GLU A N 1
ATOM 563 C CA . GLU A 1 73 ? 13.967 -1.712 -33.858 1.00 93.94 73 GLU A CA 1
ATOM 564 C C . GLU A 1 73 ? 15.065 -2.324 -34.744 1.00 93.94 73 GLU A C 1
ATOM 566 O O . GLU A 1 73 ? 15.467 -3.470 -34.546 1.00 93.94 73 GLU A O 1
ATOM 571 N N . ALA A 1 74 ? 15.615 -1.548 -35.685 1.00 95.00 74 ALA A N 1
ATOM 572 C CA . ALA A 1 74 ? 16.733 -1.975 -36.526 1.00 95.00 74 ALA A CA 1
ATOM 573 C C . ALA A 1 74 ? 18.075 -2.096 -35.767 1.00 95.00 74 ALA A C 1
ATOM 575 O O . ALA A 1 74 ? 19.008 -2.729 -36.267 1.00 95.00 74 ALA A O 1
ATOM 576 N N . ASP A 1 75 ? 18.199 -1.508 -34.570 1.00 95.75 75 ASP A N 1
ATOM 577 C CA . ASP A 1 75 ? 19.393 -1.602 -33.728 1.00 95.75 75 ASP A CA 1
ATOM 578 C C . ASP A 1 75 ? 19.174 -2.608 -32.590 1.00 95.75 75 ASP A C 1
ATOM 580 O O . ASP A 1 75 ? 18.536 -2.321 -31.575 1.00 95.75 75 ASP A O 1
ATOM 584 N N . ALA A 1 76 ? 19.796 -3.784 -32.713 1.00 95.38 76 ALA A N 1
ATOM 585 C CA . ALA A 1 76 ? 19.705 -4.858 -31.723 1.00 95.38 76 ALA A CA 1
ATOM 586 C C . ALA A 1 76 ? 20.090 -4.430 -30.289 1.00 95.38 76 ALA A C 1
ATOM 588 O O . ALA A 1 76 ? 19.626 -5.029 -29.315 1.00 95.38 76 ALA A O 1
ATOM 589 N N . ARG A 1 77 ? 20.933 -3.400 -30.118 1.00 96.25 77 ARG A N 1
ATOM 590 C CA . ARG A 1 77 ? 21.277 -2.876 -28.785 1.00 96.25 77 ARG A CA 1
ATOM 591 C C . ARG A 1 77 ? 20.118 -2.092 -28.180 1.00 96.25 77 ARG A C 1
ATOM 593 O O . ARG A 1 77 ? 19.919 -2.178 -26.970 1.00 96.25 77 ARG A O 1
ATOM 600 N N . LYS A 1 78 ? 19.376 -1.347 -29.004 1.00 95.25 78 LYS A N 1
ATOM 601 C CA . LYS A 1 78 ? 18.199 -0.583 -28.577 1.00 95.25 78 LYS A CA 1
ATOM 602 C C . LYS A 1 78 ? 17.030 -1.499 -28.261 1.00 95.25 78 LYS A C 1
ATOM 604 O O . LYS A 1 78 ? 16.426 -1.308 -27.215 1.00 95.25 78 LYS A O 1
ATOM 609 N N . VAL A 1 79 ? 16.804 -2.536 -29.070 1.00 96.62 79 VAL A N 1
ATOM 610 C CA . VAL A 1 79 ? 15.805 -3.580 -28.774 1.00 96.62 79 VAL A CA 1
ATOM 611 C C . VAL A 1 79 ? 16.075 -4.188 -27.398 1.00 96.62 79 VAL A C 1
ATOM 613 O O . VAL A 1 79 ? 15.242 -4.114 -26.505 1.00 96.62 79 VAL A O 1
ATOM 616 N N . LYS A 1 80 ? 17.311 -4.636 -27.149 1.00 96.50 80 LYS A N 1
ATOM 617 C CA . LYS A 1 80 ? 17.692 -5.197 -25.843 1.00 96.50 80 LYS A CA 1
ATOM 618 C C . LYS A 1 80 ? 17.562 -4.205 -24.679 1.00 96.50 80 LYS A C 1
ATOM 620 O O . LYS A 1 80 ? 17.361 -4.614 -23.535 1.00 96.50 80 LYS A O 1
ATOM 625 N N . ALA A 1 81 ? 17.777 -2.913 -24.923 1.00 95.69 81 ALA A N 1
ATOM 626 C CA . ALA A 1 81 ? 17.595 -1.886 -23.902 1.00 95.69 81 ALA A CA 1
ATOM 627 C C . ALA A 1 81 ? 16.108 -1.656 -23.600 1.00 95.69 81 ALA A C 1
ATOM 629 O O . ALA A 1 81 ? 15.760 -1.508 -22.431 1.00 95.69 81 ALA A O 1
ATOM 630 N N . TYR A 1 82 ? 15.259 -1.671 -24.628 1.00 96.69 82 TYR A N 1
ATOM 631 C CA . TYR A 1 82 ? 13.811 -1.568 -24.504 1.00 96.69 82 TYR A CA 1
ATOM 632 C C . TYR A 1 82 ? 13.214 -2.770 -23.769 1.00 96.69 82 TYR A C 1
ATOM 634 O O . TYR A 1 82 ? 12.490 -2.563 -22.802 1.00 96.69 82 TYR A O 1
ATOM 642 N N . ASP A 1 83 ? 13.619 -3.998 -24.108 1.00 96.31 83 ASP A N 1
ATOM 643 C CA . ASP A 1 83 ? 13.179 -5.212 -23.403 1.00 96.31 83 ASP A CA 1
ATOM 644 C C . ASP A 1 83 ? 13.440 -5.101 -21.894 1.00 96.31 83 ASP A C 1
ATOM 646 O O . ASP A 1 83 ? 12.555 -5.317 -21.077 1.00 96.31 83 ASP A O 1
ATOM 650 N N . ARG A 1 84 ? 14.632 -4.630 -21.502 1.00 95.81 84 ARG A N 1
ATOM 651 C CA . ARG A 1 84 ? 14.971 -4.402 -20.085 1.00 95.81 84 ARG A CA 1
ATOM 652 C C . ARG A 1 84 ? 14.142 -3.303 -19.423 1.00 95.81 84 ARG A C 1
ATOM 654 O O . ARG A 1 84 ? 14.014 -3.310 -18.200 1.00 95.81 84 ARG A O 1
ATOM 661 N N . LEU A 1 85 ? 13.695 -2.299 -20.176 1.00 96.12 85 LEU A N 1
ATOM 662 C CA . LEU A 1 85 ? 12.809 -1.257 -19.655 1.00 96.12 85 LEU A CA 1
ATOM 663 C C . LEU A 1 85 ? 11.400 -1.812 -19.447 1.00 96.12 85 LEU A C 1
ATOM 665 O O . LEU A 1 85 ? 10.811 -1.538 -18.405 1.00 96.12 85 LEU A O 1
ATOM 669 N N . M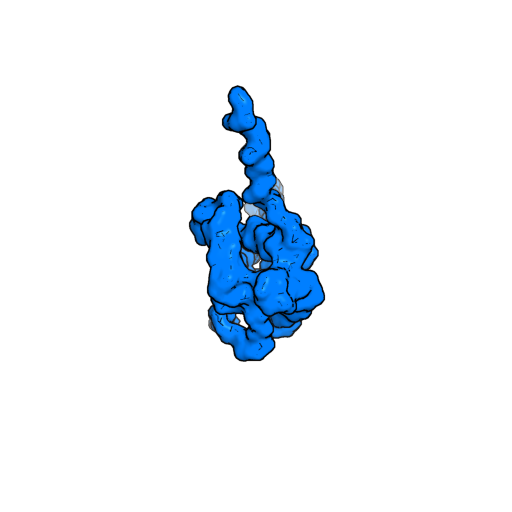ET A 1 86 ? 10.907 -2.615 -20.390 1.00 96.62 86 MET A N 1
ATOM 670 C CA . MET A 1 86 ? 9.626 -3.311 -20.280 1.00 96.62 86 MET A CA 1
ATOM 671 C C . MET A 1 86 ? 9.622 -4.302 -19.113 1.00 96.62 86 MET A C 1
ATOM 673 O O . MET A 1 86 ? 8.703 -4.257 -18.302 1.00 96.62 86 MET A O 1
ATOM 677 N N . ASP A 1 87 ? 10.681 -5.104 -18.956 1.00 96.19 87 ASP A N 1
ATOM 678 C CA . ASP A 1 87 ? 10.836 -6.026 -17.824 1.00 96.19 87 ASP A CA 1
ATOM 679 C C . ASP A 1 87 ? 10.741 -5.275 -16.489 1.00 96.19 87 ASP A C 1
ATOM 681 O O . ASP A 1 87 ? 9.946 -5.624 -15.625 1.00 96.19 87 ASP A O 1
ATOM 685 N N . LYS A 1 88 ? 11.493 -4.176 -16.336 1.00 94.06 88 LYS A N 1
ATOM 686 C CA . LYS A 1 88 ? 11.446 -3.347 -15.118 1.00 94.06 88 LYS A CA 1
ATOM 687 C C . LYS A 1 88 ? 10.075 -2.722 -14.872 1.00 94.06 88 LYS A C 1
ATOM 689 O O . LYS A 1 88 ? 9.695 -2.532 -13.718 1.00 94.06 88 LYS A O 1
ATOM 694 N N . TYR A 1 89 ? 9.375 -2.332 -15.934 1.00 95.88 89 TYR A N 1
ATOM 695 C CA . TYR A 1 89 ? 8.034 -1.765 -15.843 1.00 95.88 89 TYR A CA 1
ATOM 696 C C . TYR A 1 89 ? 7.027 -2.804 -15.330 1.00 95.88 89 TYR A C 1
ATOM 698 O O . TYR A 1 89 ? 6.286 -2.513 -14.387 1.00 95.88 89 TYR A O 1
ATOM 706 N N . GLU A 1 90 ? 7.037 -4.016 -15.889 1.00 95.69 90 GLU A N 1
ATOM 707 C CA . GLU A 1 90 ? 6.171 -5.105 -15.427 1.00 95.69 90 GLU A CA 1
ATOM 708 C C . GLU A 1 90 ? 6.550 -5.576 -14.016 1.00 95.69 90 GLU A C 1
ATOM 710 O O . GLU A 1 90 ? 5.669 -5.694 -13.164 1.00 95.69 90 GLU A O 1
ATOM 715 N N . ASP A 1 91 ? 7.847 -5.711 -13.714 1.00 94.94 91 ASP A N 1
ATOM 716 C CA . ASP A 1 91 ? 8.338 -6.047 -12.371 1.00 94.94 91 ASP A CA 1
ATOM 717 C C . ASP A 1 91 ? 7.828 -5.045 -11.322 1.00 94.94 91 ASP A C 1
ATOM 719 O O . ASP A 1 91 ? 7.311 -5.445 -10.275 1.00 94.94 91 ASP A O 1
ATOM 723 N N . ARG A 1 92 ? 7.911 -3.736 -11.608 1.00 94.81 92 ARG A N 1
ATOM 724 C CA . ARG A 1 92 ? 7.419 -2.683 -10.704 1.00 94.81 92 ARG A CA 1
ATOM 725 C C . ARG A 1 92 ? 5.902 -2.754 -10.524 1.00 94.81 92 ARG A C 1
ATOM 727 O O . ARG A 1 92 ? 5.421 -2.609 -9.401 1.00 94.81 92 ARG A O 1
ATOM 734 N N . LYS A 1 93 ? 5.134 -3.012 -11.590 1.00 95.38 93 LYS A N 1
ATOM 735 C CA . LYS A 1 93 ? 3.670 -3.187 -11.509 1.00 95.38 93 LYS A CA 1
ATOM 736 C C . LYS A 1 93 ? 3.280 -4.377 -10.649 1.00 95.38 93 LYS A C 1
ATOM 738 O O . LYS A 1 93 ? 2.378 -4.265 -9.816 1.00 95.38 93 LYS A O 1
ATOM 743 N N . ASP A 1 94 ? 3.945 -5.506 -10.836 1.00 94.69 94 ASP A N 1
ATOM 744 C CA . ASP A 1 94 ? 3.666 -6.714 -10.070 1.00 94.69 94 ASP A CA 1
ATOM 745 C C . ASP A 1 94 ? 4.094 -6.559 -8.609 1.00 94.69 94 ASP A C 1
ATOM 747 O O . ASP A 1 94 ? 3.355 -6.958 -7.699 1.00 94.69 94 ASP A O 1
ATOM 751 N N . ALA A 1 95 ? 5.230 -5.903 -8.359 1.00 93.12 95 ALA A N 1
ATOM 752 C CA . ALA A 1 95 ? 5.662 -5.545 -7.016 1.00 93.12 95 ALA A CA 1
ATOM 753 C C . ALA A 1 95 ? 4.652 -4.618 -6.330 1.00 93.12 95 ALA A C 1
ATOM 755 O O . ALA A 1 95 ? 4.237 -4.925 -5.209 1.00 93.12 95 ALA A O 1
ATOM 756 N N . PHE A 1 96 ? 4.191 -3.561 -7.010 1.00 94.62 96 PHE A N 1
ATOM 757 C CA . PHE A 1 96 ? 3.173 -2.641 -6.502 1.00 94.62 96 PHE A CA 1
ATOM 758 C C . PHE A 1 96 ? 1.880 -3.378 -6.151 1.00 94.62 96 PHE A C 1
ATOM 760 O O . PHE A 1 96 ? 1.460 -3.345 -4.998 1.00 94.62 96 PHE A O 1
ATOM 767 N N . ARG A 1 97 ? 1.301 -4.148 -7.083 1.00 93.88 97 ARG A N 1
ATOM 768 C CA . ARG A 1 97 ? 0.079 -4.940 -6.835 1.00 93.88 97 ARG A CA 1
ATOM 769 C C . ARG A 1 97 ? 0.219 -5.836 -5.611 1.00 93.88 97 ARG A C 1
ATOM 771 O O . ARG A 1 97 ? -0.660 -5.883 -4.751 1.00 93.88 97 ARG A O 1
ATOM 778 N N . ALA A 1 98 ? 1.330 -6.557 -5.519 1.00 93.06 98 ALA A N 1
ATOM 779 C CA . ALA A 1 98 ? 1.532 -7.508 -4.443 1.00 93.06 98 ALA A CA 1
ATOM 780 C C . ALA A 1 98 ? 1.842 -6.820 -3.095 1.00 93.06 98 ALA A C 1
ATOM 782 O O . ALA A 1 98 ? 1.441 -7.332 -2.047 1.00 93.06 98 ALA A O 1
ATOM 783 N N . ASN A 1 99 ? 2.487 -5.649 -3.108 1.00 93.81 99 ASN A N 1
ATOM 784 C CA . ASN A 1 99 ? 2.666 -4.791 -1.934 1.00 93.81 99 ASN A CA 1
ATOM 785 C C . ASN A 1 99 ? 1.323 -4.205 -1.470 1.00 93.81 99 ASN A C 1
ATOM 787 O O . ASN A 1 99 ? 1.022 -4.272 -0.282 1.00 93.81 99 ASN A O 1
ATOM 791 N N . THR A 1 100 ? 0.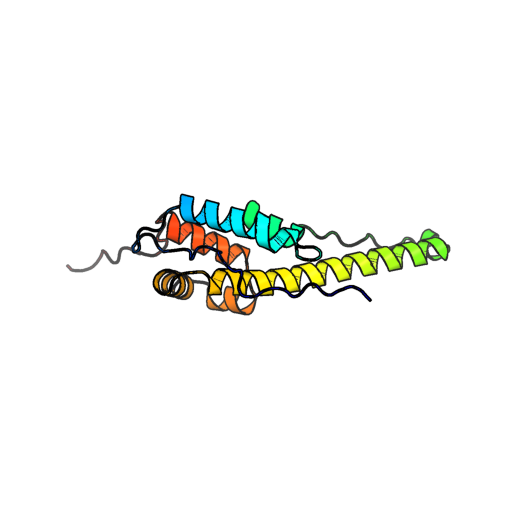472 -3.730 -2.379 1.00 94.38 100 THR A N 1
ATOM 792 C CA . THR A 1 100 ? -0.872 -3.209 -2.078 1.00 94.38 100 THR A CA 1
ATOM 793 C C . THR A 1 100 ? -1.743 -4.263 -1.395 1.00 94.38 100 THR A C 1
ATOM 795 O O . THR A 1 100 ? -2.316 -4.007 -0.337 1.00 94.38 100 THR A O 1
ATOM 798 N N . VAL A 1 101 ? -1.772 -5.495 -1.918 1.00 94.12 101 VAL A N 1
ATOM 799 C CA . VAL A 1 101 ? -2.497 -6.618 -1.293 1.00 94.12 101 VAL A CA 1
ATOM 800 C C . VAL A 1 101 ? -2.004 -6.872 0.134 1.00 94.12 101 VAL A C 1
ATOM 802 O O . VAL A 1 101 ? -2.812 -7.038 1.053 1.00 94.12 101 VAL A O 1
ATOM 805 N N . ALA A 1 102 ? -0.683 -6.913 0.323 1.00 92.69 102 ALA A N 1
ATOM 806 C CA . ALA A 1 102 ? -0.078 -7.169 1.623 1.00 92.69 102 ALA A CA 1
ATOM 807 C C . ALA A 1 102 ? -0.341 -6.024 2.610 1.00 92.69 102 ALA A C 1
ATOM 809 O O . ALA A 1 102 ? -0.664 -6.285 3.769 1.00 92.69 102 ALA A O 1
ATOM 810 N N . MET A 1 103 ? -0.258 -4.771 2.157 1.00 93.62 103 MET A N 1
ATOM 811 C CA . MET A 1 103 ? -0.519 -3.595 2.983 1.00 93.62 103 MET A CA 1
ATOM 812 C C . MET A 1 103 ? -1.986 -3.537 3.407 1.00 93.62 103 MET A C 1
ATOM 814 O O . MET A 1 103 ? -2.267 -3.366 4.589 1.00 93.62 103 MET A O 1
ATOM 818 N N . PHE A 1 104 ? -2.919 -3.812 2.491 1.00 94.94 104 PHE A N 1
ATOM 819 C CA . PHE A 1 104 ? -4.348 -3.882 2.801 1.00 94.94 104 PHE A CA 1
ATOM 820 C C . PHE A 1 104 ? -4.623 -4.888 3.918 1.00 94.94 104 PHE A C 1
ATOM 822 O O . PHE A 1 104 ? -5.330 -4.606 4.886 1.00 94.94 104 PHE A O 1
ATOM 829 N N . GLN A 1 105 ? -4.038 -6.083 3.810 1.00 93.19 105 GLN A N 1
ATOM 830 C CA . GLN A 1 105 ? -4.169 -7.116 4.834 1.00 93.19 105 GLN A CA 1
ATOM 831 C C . GLN A 1 105 ? -3.509 -6.711 6.153 1.00 93.19 105 GLN A C 1
ATOM 833 O O . GLN A 1 105 ? -4.071 -6.993 7.213 1.00 93.19 105 GLN A O 1
ATOM 838 N N . LEU A 1 106 ? -2.345 -6.061 6.104 1.00 92.31 106 LEU A N 1
ATOM 839 C CA . LEU A 1 106 ? -1.625 -5.601 7.286 1.00 92.31 106 LEU A CA 1
ATOM 840 C C . LEU A 1 106 ? -2.427 -4.535 8.037 1.00 92.31 106 LEU A C 1
ATOM 842 O O . LEU A 1 106 ? -2.668 -4.709 9.231 1.00 92.31 106 LEU A O 1
ATOM 846 N N . VAL A 1 107 ? -2.898 -3.492 7.351 1.00 93.50 107 VAL A N 1
ATOM 847 C CA . VAL A 1 107 ? -3.740 -2.439 7.937 1.00 93.50 107 VAL A CA 1
ATOM 848 C C . VAL A 1 107 ? -4.996 -3.059 8.529 1.00 93.50 107 VAL A C 1
ATOM 850 O O . VAL A 1 107 ? -5.239 -2.933 9.728 1.00 93.50 107 VAL A O 1
ATOM 853 N N . MET A 1 108 ? -5.732 -3.852 7.742 1.00 93.75 108 MET A N 1
ATOM 854 C CA . MET A 1 108 ? -6.921 -4.532 8.244 1.00 93.75 108 MET A CA 1
ATOM 855 C C . MET A 1 108 ? -6.601 -5.432 9.434 1.00 93.75 108 MET A C 1
ATOM 857 O O . MET A 1 108 ? -7.418 -5.530 10.333 1.00 93.75 108 MET A O 1
ATOM 861 N N . SER A 1 109 ? -5.451 -6.094 9.520 1.00 91.69 109 SER A N 1
ATOM 862 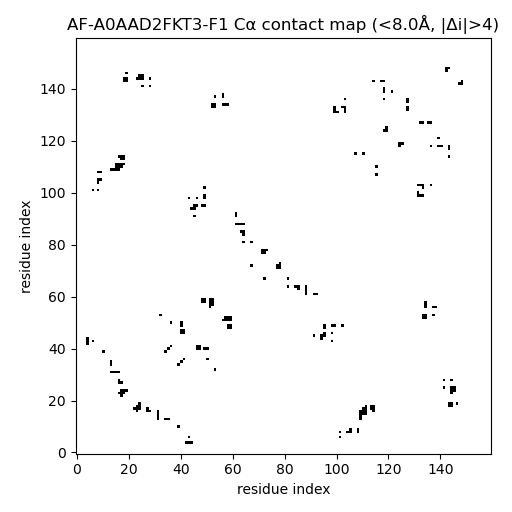C CA . SER A 1 109 ? -5.113 -6.942 10.678 1.00 91.69 109 SER A CA 1
ATOM 863 C C . SER A 1 109 ? -4.745 -6.142 11.933 1.00 91.69 109 SER A C 1
ATOM 865 O O . SER A 1 109 ? -4.838 -6.680 13.034 1.00 91.69 109 SER A O 1
ATOM 867 N N . ASN A 1 110 ? -4.390 -4.864 11.785 1.00 92.50 110 ASN A N 1
ATOM 868 C CA . ASN A 1 110 ? -3.945 -3.992 12.873 1.00 92.50 110 ASN A CA 1
ATOM 869 C C . ASN A 1 110 ? -4.959 -2.905 13.253 1.00 92.50 110 ASN A C 1
ATOM 871 O O . ASN A 1 110 ? -4.639 -2.032 14.049 1.00 92.50 110 ASN A O 1
ATOM 875 N N . VAL A 1 111 ? -6.200 -2.983 12.776 1.00 93.25 111 VAL A N 1
ATOM 876 C CA . VAL A 1 111 ? -7.314 -2.223 13.361 1.00 93.25 111 VAL A CA 1
ATOM 877 C C . VAL A 1 111 ? -8.026 -3.035 14.454 1.00 93.25 111 VAL A C 1
ATOM 879 O O . VAL A 1 111 ? -8.098 -4.273 14.380 1.00 93.25 111 VAL A O 1
ATOM 882 N N . THR A 1 112 ? -8.600 -2.355 15.451 1.00 93.44 112 THR A N 1
ATOM 883 C CA . THR A 1 112 ? -9.463 -2.987 16.466 1.00 93.44 112 THR A CA 1
ATOM 884 C C . THR A 1 112 ? -10.698 -3.636 15.844 1.00 93.44 112 THR A C 1
ATOM 886 O O . THR A 1 112 ? -11.075 -3.369 14.701 1.00 93.44 112 THR A O 1
ATOM 889 N N . THR A 1 113 ? -11.379 -4.495 16.605 1.00 94.12 113 THR A N 1
ATOM 890 C CA . THR A 1 113 ? -12.652 -5.092 16.173 1.00 94.12 113 THR A CA 1
ATOM 891 C C . THR A 1 113 ? -13.709 -4.027 15.874 1.00 94.12 113 THR A C 1
ATOM 893 O O . THR A 1 113 ? -14.414 -4.143 14.874 1.00 94.12 113 THR A O 1
ATOM 896 N N . THR A 1 114 ? -13.799 -2.973 16.688 1.00 93.56 114 THR A N 1
ATOM 897 C CA . THR A 1 114 ? -14.764 -1.883 16.485 1.00 93.56 114 THR A CA 1
ATOM 898 C C . THR A 1 114 ? -14.467 -1.108 15.206 1.00 93.56 114 THR A C 1
ATOM 900 O O . THR A 1 114 ? -15.362 -0.945 14.377 1.00 93.56 114 THR A O 1
ATOM 903 N N . MET A 1 115 ? -13.210 -0.700 14.999 1.00 94.00 115 MET A N 1
ATOM 904 C CA . MET A 1 115 ? -12.770 -0.029 13.772 1.00 94.00 115 MET A CA 1
ATOM 905 C C . MET A 1 115 ? -13.022 -0.908 12.542 1.00 94.00 115 MET A C 1
ATOM 907 O O . MET A 1 115 ? -13.630 -0.475 11.568 1.00 94.00 115 MET A O 1
ATOM 911 N N . ARG A 1 116 ? -12.652 -2.191 12.615 1.00 95.75 116 ARG A N 1
ATOM 912 C CA . ARG A 1 116 ? -12.903 -3.169 11.549 1.00 95.75 116 ARG A CA 1
ATOM 913 C C . ARG A 1 116 ? -14.379 -3.267 11.187 1.00 95.75 116 ARG A C 1
ATOM 915 O O . ARG A 1 116 ? -14.702 -3.368 10.008 1.00 95.75 116 ARG A O 1
ATOM 922 N N . ASN A 1 117 ? -15.262 -3.301 12.181 1.00 95.19 117 ASN A N 1
ATOM 923 C CA . ASN A 1 117 ? -16.698 -3.389 11.942 1.00 95.19 117 ASN A CA 1
ATOM 924 C C . ASN A 1 117 ? -17.223 -2.117 11.272 1.00 95.19 117 ASN A C 1
ATOM 926 O O . ASN A 1 117 ? -17.999 -2.244 10.331 1.00 95.19 117 ASN A O 1
ATOM 930 N N . LYS A 1 118 ? -16.741 -0.934 11.682 1.00 94.25 118 LYS A N 1
ATOM 931 C CA . LYS A 1 118 ? -17.056 0.341 11.019 1.00 94.25 118 LYS A CA 1
ATOM 932 C C . LYS A 1 118 ? -16.613 0.348 9.552 1.00 94.25 118 LYS A C 1
ATOM 934 O O . LYS A 1 118 ? -17.448 0.573 8.688 1.00 94.25 118 LYS A O 1
ATOM 939 N N . ILE A 1 119 ? -15.363 -0.022 9.261 1.00 95.81 119 ILE A N 1
ATOM 940 C CA . ILE A 1 119 ? -14.855 -0.141 7.879 1.00 95.81 119 ILE A CA 1
ATOM 941 C C . ILE A 1 119 ? -15.731 -1.094 7.056 1.00 95.81 119 ILE A C 1
ATOM 943 O O . ILE A 1 119 ? -16.097 -0.799 5.925 1.00 95.81 119 ILE A O 1
ATOM 947 N N . LYS A 1 120 ? -16.090 -2.253 7.620 1.00 95.69 120 LYS A N 1
ATOM 948 C CA . LYS A 1 120 ? -16.921 -3.251 6.930 1.00 95.69 120 LYS A CA 1
ATOM 949 C C . LYS A 1 120 ? -18.354 -2.790 6.670 1.00 95.69 120 LYS A C 1
ATOM 951 O O . LYS A 1 120 ? -18.987 -3.351 5.777 1.00 95.69 120 LYS A O 1
ATOM 956 N N . SER A 1 121 ? -18.865 -1.851 7.467 1.00 95.12 121 SER A N 1
ATOM 957 C CA . SER A 1 121 ? -20.187 -1.250 7.282 1.00 95.12 121 SER A CA 1
ATOM 958 C C . SER A 1 121 ? -20.189 -0.047 6.341 1.00 95.12 121 SER A C 1
ATOM 960 O O . SER A 1 121 ? -21.271 0.378 5.957 1.00 95.12 121 SER A O 1
ATOM 962 N N . THR A 1 122 ? -19.024 0.493 5.971 1.00 95.50 122 THR A N 1
ATOM 963 C CA . THR A 1 122 ? -18.924 1.604 5.018 1.00 95.50 122 THR A CA 1
ATOM 964 C C . THR A 1 122 ? -19.246 1.134 3.601 1.00 95.50 122 THR A C 1
ATOM 966 O O . THR A 1 122 ? -18.768 0.085 3.145 1.00 95.50 122 THR A O 1
ATOM 969 N N . ASP A 1 123 ? -20.034 1.934 2.886 1.00 94.50 123 ASP A N 1
ATOM 970 C CA . ASP A 1 123 ? -20.378 1.680 1.492 1.00 94.50 123 ASP A CA 1
ATOM 971 C C . ASP A 1 123 ? -19.123 1.541 0.617 1.00 94.50 123 ASP A C 1
ATOM 973 O O . ASP A 1 123 ? -18.114 2.226 0.779 1.00 94.50 123 ASP A O 1
ATOM 977 N N . GLY A 1 124 ? -19.165 0.583 -0.311 1.00 94.69 124 GLY A N 1
ATOM 978 C CA . GLY A 1 124 ? -18.023 0.250 -1.166 1.00 94.69 124 GLY A CA 1
ATOM 979 C C . GLY A 1 124 ? -17.052 -0.787 -0.587 1.00 94.69 124 GLY A C 1
ATOM 980 O O . GLY A 1 124 ? -16.279 -1.359 -1.359 1.00 94.69 124 GLY A O 1
ATOM 981 N N . HIS A 1 125 ? -17.151 -1.154 0.702 1.00 95.56 125 HIS A N 1
ATOM 982 C CA . HIS A 1 125 ? -16.237 -2.120 1.335 1.00 95.56 125 HIS A CA 1
ATOM 983 C C . HIS A 1 125 ? -16.095 -3.438 0.558 1.00 95.56 125 HIS A C 1
ATOM 985 O O . HIS A 1 125 ? -14.990 -3.962 0.422 1.00 95.56 125 HIS A O 1
ATOM 991 N N . LEU A 1 126 ? -17.188 -4.004 0.035 1.00 95.75 126 LEU A N 1
ATOM 992 C CA . LEU A 1 126 ? -17.124 -5.278 -0.693 1.00 95.75 126 LEU A CA 1
ATOM 993 C C . LEU A 1 126 ? -16.271 -5.178 -1.965 1.00 95.75 126 LEU A C 1
ATOM 995 O O . LEU A 1 126 ? -15.473 -6.078 -2.236 1.00 95.75 126 LEU A O 1
ATOM 999 N N . ALA A 1 127 ? -16.415 -4.090 -2.725 1.00 96.94 127 ALA A N 1
ATOM 1000 C CA . ALA A 1 127 ? -15.631 -3.851 -3.932 1.00 96.94 127 ALA A CA 1
ATOM 1001 C C . ALA A 1 127 ? -14.166 -3.561 -3.580 1.00 96.94 127 ALA A C 1
ATOM 1003 O O . ALA A 1 127 ? -13.267 -4.215 -4.113 1.00 96.94 127 ALA A O 1
ATOM 1004 N N . ALA A 1 128 ? -13.935 -2.675 -2.610 1.00 96.19 128 ALA A N 1
ATOM 1005 C CA . ALA A 1 128 ? -12.601 -2.321 -2.144 1.00 96.19 128 ALA A CA 1
ATOM 1006 C C . ALA A 1 128 ? -11.839 -3.535 -1.591 1.00 96.19 128 ALA A C 1
ATOM 1008 O O . ALA A 1 128 ? -10.696 -3.792 -1.959 1.00 96.19 128 ALA A O 1
ATOM 1009 N N . SER A 1 129 ? -12.493 -4.368 -0.780 1.00 94.88 129 SER A N 1
ATOM 1010 C CA . SER A 1 129 ? -11.906 -5.590 -0.224 1.00 94.88 129 SER A CA 1
ATOM 1011 C C . SER A 1 129 ? -11.590 -6.636 -1.292 1.00 94.88 129 SER A C 1
ATOM 1013 O O . SER A 1 129 ? -10.578 -7.339 -1.185 1.00 94.88 129 SER A O 1
ATOM 1015 N N . LYS A 1 130 ? -12.416 -6.740 -2.341 1.00 95.69 130 LYS A N 1
ATOM 1016 C CA . LYS A 1 130 ? -12.151 -7.621 -3.485 1.00 95.69 130 LYS A CA 1
ATOM 1017 C C . LYS A 1 130 ? -10.930 -7.151 -4.278 1.00 95.69 130 LYS A C 1
ATOM 1019 O O . LYS A 1 130 ? -10.091 -7.981 -4.618 1.00 95.69 130 LYS A O 1
ATOM 1024 N N . ASN A 1 131 ? -10.820 -5.848 -4.519 1.00 94.75 131 ASN A N 1
ATOM 1025 C CA . ASN A 1 131 ? -9.762 -5.259 -5.341 1.00 94.75 131 ASN A CA 1
ATOM 1026 C C . ASN A 1 131 ? -8.492 -4.901 -4.552 1.00 94.75 131 ASN A C 1
ATOM 1028 O O . ASN A 1 131 ? -7.488 -4.556 -5.159 1.00 94.75 131 ASN A O 1
ATOM 1032 N N . LYS A 1 132 ? -8.524 -5.018 -3.216 1.00 95.56 132 LYS A N 1
ATOM 1033 C CA . LYS A 1 132 ? -7.473 -4.525 -2.307 1.00 95.56 132 LYS A CA 1
ATOM 1034 C C . LYS A 1 132 ? -7.194 -3.039 -2.512 1.00 95.56 132 LYS A C 1
ATOM 1036 O O . LYS A 1 132 ? -6.048 -2.614 -2.510 1.00 95.56 132 LYS A O 1
ATOM 1041 N N . ASP A 1 133 ? -8.269 -2.275 -2.664 1.00 96.31 133 ASP A N 1
ATOM 1042 C CA . ASP A 1 133 ? -8.225 -0.832 -2.852 1.00 96.31 133 ASP A CA 1
ATOM 1043 C C . ASP A 1 133 ? -7.718 -0.153 -1.573 1.00 96.31 133 ASP A C 1
ATOM 1045 O O . ASP A 1 133 ? -8.417 -0.077 -0.556 1.00 96.31 133 ASP A O 1
ATOM 1049 N N . MET A 1 134 ? -6.454 0.266 -1.615 1.00 95.88 134 MET A N 1
ATOM 1050 C CA . MET A 1 134 ? -5.788 0.925 -0.498 1.00 95.88 134 MET A CA 1
ATOM 1051 C C . MET A 1 134 ? -6.224 2.379 -0.340 1.00 95.88 134 MET A C 1
ATOM 1053 O O . MET A 1 134 ? -6.331 2.833 0.794 1.00 95.88 134 MET A O 1
ATOM 1057 N N . VAL A 1 135 ? -6.526 3.078 -1.436 1.00 96.56 135 VAL A N 1
ATOM 1058 C CA . VAL A 1 135 ? -6.983 4.475 -1.408 1.00 96.56 135 VAL A CA 1
ATOM 1059 C C . VAL A 1 135 ? -8.346 4.563 -0.724 1.00 96.56 135 VAL A C 1
ATOM 1061 O O . VAL A 1 135 ? -8.543 5.360 0.195 1.00 96.56 135 VAL A O 1
ATOM 1064 N N . TRP A 1 136 ? -9.275 3.672 -1.084 1.00 97.38 136 TRP A N 1
ATOM 1065 C CA . TRP A 1 136 ? -10.567 3.577 -0.404 1.00 97.38 136 TRP A CA 1
ATOM 1066 C C . TRP A 1 136 ? -10.399 3.254 1.084 1.00 97.38 136 TRP A C 1
ATOM 1068 O O . TRP A 1 136 ? -11.067 3.856 1.927 1.00 97.38 136 TRP A O 1
ATOM 1078 N N . LEU A 1 137 ? -9.506 2.315 1.425 1.00 96.88 137 LEU A N 1
ATOM 1079 C CA . LEU A 1 137 ? -9.290 1.909 2.814 1.00 96.88 137 LEU A CA 1
ATOM 1080 C C . LEU A 1 137 ? -8.743 3.063 3.658 1.00 96.88 137 LEU A C 1
ATOM 1082 O O . LEU A 1 137 ? -9.249 3.290 4.756 1.00 96.88 137 LEU A O 1
ATOM 1086 N N . MET A 1 138 ? -7.742 3.784 3.152 1.00 95.19 138 MET A N 1
ATOM 1087 C CA . MET A 1 138 ? -7.141 4.914 3.855 1.00 95.19 138 MET A CA 1
ATOM 1088 C C . MET A 1 138 ? -8.132 6.060 4.027 1.00 95.19 138 MET A C 1
ATOM 1090 O O . MET A 1 138 ? -8.331 6.505 5.153 1.00 95.19 138 MET A O 1
ATOM 1094 N N . SER A 1 139 ? -8.849 6.430 2.963 1.00 95.00 139 SER A N 1
ATOM 1095 C CA . SER A 1 139 ? -9.915 7.443 3.024 1.00 95.00 139 SER A CA 1
ATOM 1096 C C . SER A 1 139 ? -11.008 7.071 4.033 1.00 95.00 139 SER A C 1
ATOM 1098 O O . SER A 1 139 ? -11.484 7.902 4.797 1.00 95.00 139 SER A O 1
ATOM 1100 N N . THR A 1 140 ? -11.398 5.794 4.075 1.00 95.69 140 THR A N 1
ATOM 1101 C CA . THR A 1 140 ? -12.414 5.307 5.020 1.00 95.69 140 THR A CA 1
ATOM 1102 C C . THR A 1 140 ? -11.925 5.383 6.463 1.00 95.69 140 THR A C 1
ATOM 1104 O O . THR A 1 140 ? -12.688 5.756 7.352 1.00 95.69 140 THR A O 1
ATOM 1107 N N . ILE A 1 141 ? -10.672 5.003 6.715 1.00 94.50 141 ILE A N 1
ATOM 1108 C CA . ILE A 1 141 ? -10.074 5.076 8.049 1.00 94.50 141 ILE A CA 1
ATOM 1109 C C . ILE A 1 141 ? -9.981 6.530 8.513 1.00 94.50 141 ILE A C 1
ATOM 1111 O O . ILE A 1 141 ? -10.379 6.806 9.641 1.00 94.50 141 ILE A O 1
ATOM 1115 N N . ASP A 1 142 ? -9.514 7.427 7.647 1.00 92.75 142 ASP A N 1
ATOM 1116 C CA . ASP A 1 142 ? -9.415 8.860 7.921 1.00 92.75 142 ASP A CA 1
ATOM 1117 C C . ASP A 1 142 ? -10.784 9.444 8.301 1.00 92.75 142 ASP A C 1
ATOM 1119 O O . ASP A 1 142 ? -10.964 9.925 9.417 1.00 92.75 142 ASP A O 1
ATOM 1123 N N . ASN A 1 143 ? -11.811 9.214 7.473 1.00 91.94 143 ASN A N 1
ATOM 1124 C CA . ASN A 1 143 ? -13.187 9.635 7.761 1.00 91.94 143 ASN A CA 1
ATOM 1125 C C . ASN A 1 143 ? -13.709 9.109 9.109 1.00 91.94 143 ASN A C 1
ATOM 1127 O O . ASN A 1 143 ? -14.342 9.844 9.873 1.00 91.94 143 ASN A O 1
ATOM 1131 N N . ILE A 1 144 ? -13.443 7.834 9.430 1.00 91.94 144 ILE A N 1
ATOM 1132 C CA . ILE A 1 144 ? -13.851 7.247 10.713 1.00 91.94 144 ILE A CA 1
ATOM 1133 C C . ILE A 1 144 ? -13.139 7.933 11.882 1.00 91.94 144 ILE A C 1
ATOM 1135 O O . ILE A 1 144 ? -13.773 8.132 12.920 1.00 91.94 144 ILE A O 1
ATOM 1139 N N . VAL A 1 145 ? -11.847 8.237 11.751 1.00 89.88 145 VAL A N 1
ATOM 1140 C CA . VAL A 1 145 ? -11.027 8.833 12.814 1.00 89.88 145 VAL A CA 1
ATOM 1141 C C . VAL A 1 145 ? -11.367 10.311 13.017 1.00 89.88 145 VAL A C 1
ATOM 1143 O O . VAL A 1 145 ? -11.577 10.712 14.161 1.00 89.88 145 VAL A O 1
ATOM 1146 N N . SER A 1 146 ? -11.541 11.083 11.944 1.00 85.50 146 SER A N 1
ATOM 1147 C CA . SER A 1 146 ? -11.965 12.491 11.996 1.00 85.50 146 SER A CA 1
ATOM 1148 C C . SER A 1 146 ? -13.426 12.678 12.422 1.00 85.50 146 SER A C 1
ATOM 1150 O O . SER A 1 146 ? -13.879 13.798 12.649 1.00 85.50 146 SER A O 1
ATOM 1152 N N . GLY A 1 147 ? -14.195 11.591 12.544 1.00 73.44 147 GLY A N 1
ATOM 1153 C CA . GLY A 1 147 ? -15.597 11.643 12.959 1.00 73.44 147 GLY A CA 1
ATOM 1154 C C . GLY A 1 147 ? -16.549 12.167 11.879 1.00 73.44 147 GLY A C 1
ATOM 1155 O O . GLY A 1 147 ? -17.707 12.452 12.188 1.00 73.44 147 GLY A O 1
ATOM 1156 N N . TYR A 1 148 ? -16.099 12.254 10.623 1.00 57.47 148 TYR A N 1
ATOM 1157 C CA . TYR A 1 148 ? -16.971 12.465 9.470 1.00 57.47 148 TYR A CA 1
ATOM 1158 C C . TYR A 1 148 ? -17.729 11.161 9.183 1.00 57.47 148 TYR A C 1
ATOM 1160 O O . TYR A 1 148 ? -17.330 10.329 8.371 1.00 57.47 148 TYR A O 1
ATOM 1168 N N . GLU A 1 149 ? -18.840 10.951 9.891 1.00 51.66 149 GLU A N 1
ATOM 1169 C CA . GLU A 1 149 ? -19.812 9.919 9.531 1.00 51.66 149 GLU A CA 1
ATOM 1170 C C . GLU A 1 149 ? -20.641 10.421 8.329 1.00 51.66 149 GLU A C 1
ATOM 1172 O O . GLU A 1 149 ? -21.737 10.956 8.494 1.00 51.66 149 GLU A O 1
ATOM 1177 N N . GLU A 1 150 ? -20.133 10.263 7.099 1.00 44.09 150 GLU A N 1
ATOM 1178 C CA . GLU A 1 150 ? -21.013 10.266 5.921 1.00 44.09 150 GLU A CA 1
ATOM 1179 C C . GLU A 1 150 ? -21.990 9.091 6.071 1.00 44.09 150 GLU A C 1
ATOM 1181 O O . GLU A 1 150 ? -21.622 7.930 5.901 1.00 44.09 150 GLU A O 1
ATOM 1186 N N . GLY A 1 151 ? -23.232 9.393 6.458 1.00 41.41 151 GLY A N 1
ATOM 1187 C CA . GLY A 1 151 ? -24.296 8.392 6.551 1.00 41.41 151 GLY A CA 1
ATOM 1188 C C . GLY A 1 151 ? -25.031 8.317 7.886 1.00 41.41 151 GLY A C 1
ATOM 1189 O O . GLY A 1 151 ? -25.351 7.227 8.350 1.00 41.41 151 GLY A O 1
ATOM 1190 N N . MET A 1 152 ? -25.399 9.456 8.469 1.00 36.31 152 MET A N 1
ATOM 1191 C CA . MET A 1 152 ? -26.677 9.542 9.174 1.00 36.31 152 MET A CA 1
ATOM 1192 C C . MET A 1 152 ? -27.578 10.450 8.338 1.00 36.31 152 MET A C 1
ATOM 1194 O O . MET A 1 152 ? -27.738 11.630 8.625 1.00 36.31 152 MET A O 1
ATOM 1198 N N . THR A 1 153 ? -28.119 9.915 7.236 1.00 36.69 153 THR A N 1
ATOM 1199 C CA . THR A 1 153 ? -29.278 10.537 6.587 1.00 36.69 153 THR A CA 1
ATOM 1200 C C . THR A 1 153 ? -30.327 10.749 7.666 1.00 36.69 153 THR A C 1
ATOM 1202 O O . THR A 1 153 ? -30.822 9.777 8.244 1.00 36.69 153 THR A O 1
ATOM 1205 N N . GLU A 1 154 ? -30.623 12.012 7.961 1.00 38.47 154 GLU A N 1
ATOM 1206 C CA . GLU A 1 154 ? -31.792 12.407 8.725 1.00 38.47 154 GLU A CA 1
ATOM 1207 C C . GLU A 1 154 ? -33.018 11.744 8.088 1.00 38.47 154 GLU A C 1
ATOM 1209 O O . GLU A 1 154 ? -33.532 12.197 7.071 1.00 38.47 154 GLU A O 1
ATOM 1214 N N . ILE A 1 155 ? -33.511 10.660 8.688 1.00 44.88 155 ILE A N 1
ATOM 1215 C CA . ILE A 1 155 ? -34.924 10.304 8.563 1.00 44.88 155 ILE A CA 1
ATOM 1216 C C . ILE A 1 155 ? -35.651 11.194 9.574 1.00 44.88 155 ILE A C 1
ATOM 1218 O O . ILE A 1 155 ? -36.078 10.751 10.638 1.00 44.88 155 ILE A O 1
ATOM 1222 N N . ASN A 1 156 ? -35.712 12.483 9.260 1.00 46.62 156 ASN A N 1
ATOM 1223 C CA . ASN A 1 156 ? -36.738 13.387 9.749 1.00 46.62 156 ASN A CA 1
ATOM 1224 C C . ASN A 1 156 ? -37.642 13.699 8.557 1.00 46.62 156 ASN A C 1
ATOM 1226 O O . ASN A 1 156 ? -37.152 13.838 7.446 1.00 46.62 156 ASN A O 1
ATOM 1230 N N . GLU A 1 157 ? -38.944 13.811 8.826 1.00 45.38 157 GLU A N 1
ATOM 1231 C CA . GLU A 1 157 ? -40.064 13.857 7.867 1.00 45.38 157 GLU A CA 1
ATOM 1232 C C . GLU A 1 157 ? -40.494 12.438 7.424 1.00 45.38 157 GLU A C 1
ATOM 1234 O O . GLU A 1 157 ? -39.810 11.759 6.675 1.00 45.38 157 GLU A O 1
ATOM 1239 N N . TYR A 1 158 ? -41.596 11.831 7.874 1.00 43.53 158 TYR A N 1
ATOM 1240 C CA . TYR A 1 158 ? -42.910 12.364 8.219 1.00 43.53 158 TYR A CA 1
ATOM 1241 C C . TYR A 1 158 ? -43.556 11.544 9.351 1.00 43.53 158 TYR A C 1
ATOM 1243 O O . TYR A 1 158 ? -43.856 10.358 9.204 1.00 43.53 158 TYR A O 1
ATOM 1251 N N . ARG A 1 159 ? -43.850 12.208 10.470 1.00 42.00 159 ARG A N 1
ATOM 1252 C CA . ARG A 1 159 ? -44.947 11.846 11.376 1.00 42.00 159 ARG A CA 1
ATOM 1253 C C . ARG A 1 159 ? -45.748 13.110 11.656 1.00 42.00 159 ARG A C 1
ATOM 1255 O O . ARG A 1 159 ? -45.499 13.770 12.658 1.00 42.00 159 ARG A O 1
ATOM 1262 N N . LEU A 1 160 ? -46.678 13.412 10.757 1.00 43.69 160 LEU A N 1
ATOM 1263 C CA . LEU A 1 160 ? -47.952 14.080 11.027 1.00 43.69 160 LEU A CA 1
ATOM 1264 C C . LEU A 1 160 ? -48.976 13.534 10.031 1.00 43.69 160 LEU A C 1
ATOM 1266 O O . LEU A 1 160 ? -48.654 13.530 8.823 1.00 43.69 160 LEU A O 1
#

Foldseek 3Di:
DPPQQPQDLDDPPQAFAEFVVVVGAPVNLVVNLVCCVPRHLVRADLSVQVNCCLVVLDGDDLDDDDDDDPVQVVDPVSVVVNVVSNVVSVVNVVSNQVSLQSVLSSNLVRYDPVLNVQCCPDPCSVVCVVSSPSSSVSVSSSCRNVVVPPDPPPPDDDDD

Sequence (160 aa):
MSSMGYRLTTVKGLKQLKAPKEDGTEQDLEDFLTSLTDKVIIRWADGGDVGYVLEENAEPEIKEPYPMTAAEEADARKVKAYDRLMDKYEDRKDAFRANTVAMFQLVMSNVTTTMRNKIKSTDGHLAASKNKDMVWLMSTIDNIVSGYEEGMTEINEYRL

Solvent-accessible surface area (backbone atoms only — not comparable to full-atom values): 9487 Å² total; per-residue (Å²): 133,82,80,75,66,81,81,69,71,69,62,89,88,62,70,68,42,47,30,45,95,70,77,23,44,60,65,53,50,51,56,41,52,52,49,42,46,72,70,46,30,77,66,40,78,67,20,63,52,51,43,43,27,72,75,68,58,38,85,68,90,81,75,76,80,78,81,79,50,77,79,43,63,72,34,68,70,50,43,56,52,47,52,56,50,52,50,52,47,52,51,50,53,53,36,36,54,54,46,33,46,49,49,41,52,30,53,63,69,34,37,35,72,69,34,46,51,52,55,66,69,40,88,63,34,71,61,30,65,72,70,35,40,51,46,60,50,50,54,51,49,50,31,52,34,74,62,56,69,88,78,72,76,76,88,67,87,84,92,130

Radius of gyration: 20.75 Å; Cα contacts (8 Å, |Δi|>4): 146; chains: 1; bounding box: 69×30×59 Å

Organism: NCBI:txid2856

Mean predicted aligned error: 8.01 Å

pLDDT: mean 85.16, std 17.46, range [30.72, 97.38]

Secondary structure (DSSP, 8-state):
--------SS-TTPPPB--GGGT--HHHHHHHHHHHHHHTGGGSTTHHHHHHHHHHSS----PPPPPPPHHHHT-HHHHHHHHHHHHHHHHHHHHHHHHHHHHHHHHHHTB-HHHHHHHHHSTTHHHHHHHT-HHHHHHHHHHHHHT--TT---------